Protein AF-A0A2W4MVV4-F1 (afdb_monomer)

Nearest PDB structures (foldseek):
  8fa4-assembly2_A  TM=7.151E-01  e=1.514E-10  Xanthomonas campestris pv. campestris
  5jaw-assembly1_D-2  TM=6.972E-01  e=5.184E-09  Cellvibrio japonicus Ueda107
  6tbf-assembly4_D  TM=7.547E-01  e=1.717E-08  Cellvibrio japonicus Ueda107
  5jaw-assembly1_E  TM=6.554E-01  e=1.523E-08  Cellvibrio japonicus Ueda107
  6tbh-assembly5_E  TM=6.104E-01  e=8.370E-09  Cellvibrio japonicus Ueda107

Structure (mmCIF, N/CA/C/O backbone):
data_AF-A0A2W4MVV4-F1
#
_entry.id   AF-A0A2W4MVV4-F1
#
loop_
_atom_site.group_PDB
_atom_site.id
_atom_site.type_symbol
_atom_site.label_atom_id
_atom_site.label_alt_id
_atom_site.label_comp_id
_atom_site.label_asym_id
_atom_site.label_entity_id
_atom_site.label_seq_id
_atom_site.pdbx_PDB_ins_code
_atom_site.Cartn_x
_atom_site.Cartn_y
_atom_site.Cartn_z
_atom_site.occupancy
_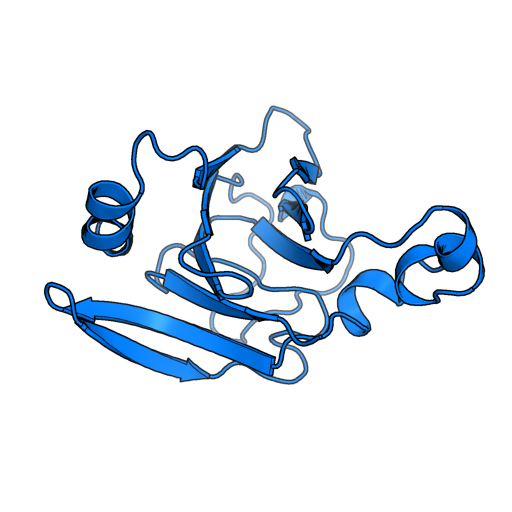atom_site.B_iso_or_equiv
_atom_site.auth_seq_id
_atom_site.auth_comp_id
_atom_site.auth_asym_id
_atom_site.auth_atom_id
_atom_site.pdbx_PDB_model_num
ATOM 1 N N . MET A 1 1 ? -8.381 -9.783 -4.558 1.00 60.78 1 MET A N 1
ATOM 2 C CA . MET A 1 1 ? -9.503 -9.312 -3.708 1.00 60.78 1 MET A CA 1
ATOM 3 C C . MET A 1 1 ? -9.984 -10.359 -2.710 1.00 60.78 1 MET A C 1
ATOM 5 O O . MET A 1 1 ? -10.229 -9.967 -1.583 1.00 60.78 1 MET A O 1
ATOM 9 N N . ALA A 1 2 ? -10.070 -11.656 -3.048 1.00 78.06 2 ALA A N 1
ATOM 10 C CA . ALA A 1 2 ? -10.498 -12.689 -2.088 1.00 78.06 2 ALA A CA 1
ATOM 11 C C . ALA A 1 2 ? -9.694 -12.685 -0.768 1.00 78.06 2 ALA A C 1
ATOM 13 O O . ALA A 1 2 ? -10.282 -12.748 0.303 1.00 78.06 2 ALA A O 1
ATOM 14 N N . ALA A 1 3 ? -8.370 -12.493 -0.839 1.00 87.12 3 ALA A N 1
ATOM 15 C CA . ALA A 1 3 ? -7.499 -12.419 0.339 1.00 87.12 3 ALA A CA 1
ATOM 16 C C . ALA A 1 3 ? -7.838 -11.274 1.317 1.00 87.12 3 ALA A C 1
ATOM 18 O O . ALA A 1 3 ? -7.504 -11.365 2.492 1.00 87.12 3 ALA A O 1
ATOM 19 N N . ALA A 1 4 ? -8.500 -10.209 0.849 1.00 90.94 4 ALA A N 1
ATOM 20 C CA . ALA A 1 4 ? -8.874 -9.052 1.664 1.00 90.94 4 ALA A CA 1
ATOM 21 C C . ALA A 1 4 ? -10.249 -9.196 2.333 1.00 90.94 4 ALA A C 1
ATOM 23 O O . ALA A 1 4 ? -10.647 -8.298 3.070 1.00 90.94 4 ALA A O 1
ATOM 24 N N . LEU A 1 5 ? -10.989 -10.282 2.071 1.00 93.31 5 LEU A N 1
ATOM 25 C CA . LEU A 1 5 ? -12.375 -10.431 2.517 1.00 93.31 5 LEU A CA 1
ATOM 26 C C . LEU A 1 5 ? -12.554 -10.226 4.036 1.00 93.31 5 LEU A C 1
ATOM 28 O O . LEU A 1 5 ? -13.448 -9.459 4.392 1.00 93.31 5 LEU A O 1
ATOM 32 N N . PRO A 1 6 ? -11.713 -10.793 4.927 1.00 94.62 6 PRO A N 1
ATOM 33 C CA . PRO A 1 6 ? -11.860 -10.565 6.369 1.00 94.62 6 PRO A CA 1
ATOM 34 C C . PRO A 1 6 ? -11.737 -9.087 6.756 1.00 94.62 6 PRO A C 1
ATOM 36 O O . PRO A 1 6 ? -12.547 -8.571 7.523 1.00 94.62 6 PRO A O 1
ATOM 39 N N . LEU A 1 7 ? -10.794 -8.364 6.143 1.00 94.62 7 LEU A N 1
ATOM 40 C CA . LEU A 1 7 ? -10.625 -6.927 6.367 1.00 94.62 7 LEU A CA 1
ATOM 41 C C . LEU A 1 7 ? -11.803 -6.116 5.822 1.00 94.62 7 LEU A C 1
ATOM 43 O O . LEU A 1 7 ? -12.252 -5.178 6.472 1.00 94.62 7 LEU A O 1
ATOM 47 N N . VAL A 1 8 ? -12.319 -6.470 4.643 1.00 94.88 8 VAL A N 1
ATOM 48 C CA . VAL A 1 8 ? -13.498 -5.804 4.070 1.00 94.88 8 VAL A CA 1
ATOM 49 C C . VAL A 1 8 ? -14.692 -5.957 5.002 1.00 94.88 8 VAL A C 1
ATOM 51 O O . VAL A 1 8 ? -15.359 -4.974 5.293 1.00 94.88 8 VAL A O 1
ATOM 54 N N . LEU A 1 9 ? -14.948 -7.165 5.506 1.00 94.62 9 LEU A N 1
ATOM 55 C CA . LEU A 1 9 ? -16.071 -7.410 6.409 1.00 94.62 9 LEU A CA 1
ATOM 56 C C . LEU A 1 9 ? -15.935 -6.631 7.722 1.00 94.62 9 LEU A C 1
ATOM 58 O O . LEU A 1 9 ? -16.934 -6.105 8.209 1.00 94.62 9 LEU A O 1
ATOM 62 N N . ALA A 1 10 ? -14.716 -6.520 8.257 1.00 94.06 10 ALA A N 1
ATOM 63 C CA . ALA A 1 10 ? -14.439 -5.799 9.497 1.00 94.06 10 ALA A CA 1
ATOM 64 C C . ALA A 1 10 ? -14.469 -4.264 9.351 1.00 94.06 10 ALA A C 1
ATOM 66 O O . ALA A 1 10 ? -14.812 -3.570 10.307 1.00 94.06 10 ALA A O 1
ATOM 67 N N . HIS A 1 11 ? -14.112 -3.724 8.179 1.00 94.88 11 HIS A N 1
ATOM 68 C CA . HIS A 1 11 ? -13.901 -2.282 7.980 1.00 94.88 11 HIS A CA 1
ATOM 69 C C . HIS A 1 11 ? -14.866 -1.619 6.984 1.00 94.88 11 HIS A C 1
ATOM 71 O O . HIS A 1 11 ? -14.843 -0.398 6.828 1.00 94.88 11 HIS A O 1
ATOM 77 N N . GLN A 1 12 ? -15.742 -2.363 6.308 1.00 93.81 12 GLN A N 1
ATOM 78 C CA . GLN A 1 12 ? -16.735 -1.754 5.422 1.00 93.81 12 GLN A CA 1
ATOM 79 C C . GLN A 1 12 ? -17.633 -0.773 6.190 1.00 93.81 12 GLN A C 1
ATOM 81 O O . GLN A 1 12 ? -18.126 -1.064 7.276 1.00 93.81 12 GLN A O 1
ATOM 86 N N . GLY A 1 13 ? -17.838 0.415 5.620 1.00 92.94 13 GLY A N 1
ATOM 87 C CA . GLY A 1 13 ? -18.652 1.465 6.236 1.00 92.94 13 GLY A CA 1
ATOM 88 C C . GLY A 1 13 ? -17.983 2.236 7.383 1.00 92.94 13 GLY A C 1
ATOM 89 O O . GLY A 1 13 ? -18.593 3.173 7.888 1.00 92.94 13 GLY A O 1
ATOM 90 N N . SER A 1 14 ? -16.741 1.915 7.772 1.00 93.62 14 SER A N 1
ATOM 91 C CA . SER A 1 14 ? -16.010 2.647 8.825 1.00 93.62 14 SER A CA 1
ATOM 92 C C . SER A 1 14 ? -15.338 3.939 8.334 1.00 93.62 14 SER A C 1
ATOM 94 O O . SER A 1 14 ? -14.920 4.764 9.142 1.00 93.62 14 SER A O 1
ATOM 96 N N . GLY A 1 15 ? -15.168 4.090 7.015 1.00 94.00 15 GLY A N 1
ATOM 97 C CA . GLY A 1 15 ? -14.337 5.140 6.417 1.00 94.00 15 GLY A CA 1
ATOM 98 C C . GLY A 1 15 ? -12.830 4.844 6.427 1.00 94.00 15 GLY A C 1
ATOM 99 O O . GLY A 1 15 ? -12.048 5.719 6.073 1.00 94.00 15 GLY A O 1
ATOM 100 N N . SER A 1 16 ? -12.403 3.629 6.796 1.00 96.44 16 SER A N 1
ATOM 101 C CA . SER A 1 16 ? -10.987 3.220 6.828 1.00 96.44 16 SER A CA 1
ATOM 102 C C . SER A 1 16 ? -10.541 2.411 5.601 1.00 96.44 16 SER A C 1
ATOM 104 O O . SER A 1 16 ? -9.581 1.640 5.672 1.00 96.44 16 SER A O 1
ATOM 106 N N . MET A 1 17 ? -11.242 2.567 4.475 1.00 96.81 17 MET A N 1
ATOM 107 C CA . MET A 1 17 ? -10.988 1.855 3.222 1.00 96.81 17 MET A CA 1
ATOM 108 C C . MET A 1 17 ? -10.960 2.826 2.043 1.00 96.81 17 MET A C 1
ATOM 110 O O . MET A 1 17 ? -11.846 3.668 1.906 1.00 96.81 17 MET A O 1
ATOM 114 N N . TRP A 1 18 ? -9.985 2.654 1.154 1.00 97.81 18 TRP A N 1
ATOM 115 C CA . TRP A 1 18 ? -9.797 3.497 -0.022 1.00 97.81 18 TRP A CA 1
ATOM 116 C C . TRP A 1 18 ? -9.589 2.643 -1.265 1.00 97.81 18 TRP A C 1
ATOM 118 O O . TRP A 1 18 ? -8.760 1.731 -1.278 1.00 97.81 18 TRP A O 1
ATOM 128 N N . ALA A 1 19 ? -10.326 2.961 -2.326 1.00 97.06 19 ALA A N 1
ATOM 129 C CA . ALA A 1 19 ? -10.123 2.349 -3.628 1.00 97.06 19 ALA A CA 1
ATOM 130 C C . ALA A 1 19 ? -8.920 2.987 -4.331 1.00 97.06 19 ALA A C 1
ATOM 132 O O . ALA A 1 19 ? -8.779 4.211 -4.368 1.00 97.06 19 ALA A O 1
ATOM 133 N N . VAL A 1 20 ? -8.085 2.142 -4.928 1.00 97.38 20 VAL A N 1
ATOM 134 C CA . VAL A 1 20 ? -7.033 2.558 -5.852 1.00 97.38 20 VAL A CA 1
ATOM 135 C C . VAL A 1 20 ? -7.515 2.224 -7.254 1.00 97.38 20 VAL A C 1
ATOM 137 O O . VAL A 1 20 ? -7.703 1.051 -7.577 1.00 97.38 20 VAL A O 1
ATOM 140 N N . VAL A 1 21 ? -7.741 3.240 -8.079 1.00 96.75 21 VAL A N 1
ATOM 141 C CA . VAL A 1 21 ? -8.221 3.079 -9.452 1.00 96.75 21 VAL A CA 1
ATOM 142 C C . VAL A 1 21 ? -7.430 4.031 -10.326 1.00 96.75 21 VAL A C 1
ATOM 144 O O . VAL A 1 21 ? -7.476 5.242 -10.144 1.00 96.75 21 VAL A O 1
ATOM 147 N N . GLN A 1 22 ? -6.674 3.471 -11.263 1.00 96.62 22 GLN A N 1
ATOM 148 C CA . GLN A 1 22 ? -6.025 4.263 -12.291 1.00 96.62 22 GLN A CA 1
ATOM 149 C C . GLN A 1 22 ? -7.068 4.682 -13.317 1.00 96.62 22 GLN A C 1
ATOM 151 O O . GLN A 1 22 ? -7.680 3.802 -13.902 1.00 96.62 22 GLN A O 1
ATOM 156 N N . GLU A 1 23 ? -7.250 5.970 -13.581 1.00 94.94 23 GLU A N 1
ATOM 157 C CA . GLU A 1 23 ? -8.018 6.468 -14.725 1.00 94.94 23 GLU A CA 1
ATOM 158 C C . GLU A 1 23 ? -7.168 6.556 -16.003 1.00 94.94 23 GLU A C 1
ATOM 160 O O . GLU A 1 23 ? -5.958 6.309 -15.997 1.00 94.94 23 GLU A O 1
ATOM 165 N N . GLU A 1 24 ? -7.798 6.858 -17.140 1.00 92.25 24 GLU A N 1
ATOM 166 C CA . GLU A 1 24 ? -7.078 7.034 -18.405 1.00 92.25 24 GLU A CA 1
ATOM 167 C C . GLU A 1 24 ? -5.976 8.101 -18.268 1.00 92.25 24 GLU A C 1
ATOM 169 O O . GLU A 1 24 ? -6.206 9.203 -17.777 1.00 92.25 24 GLU A O 1
ATOM 174 N N . HIS A 1 25 ? -4.747 7.734 -18.648 1.00 88.50 25 HIS A N 1
ATOM 175 C CA . HIS A 1 25 ? -3.530 8.550 -18.509 1.00 88.50 25 HIS A CA 1
ATOM 176 C C . HIS A 1 25 ? -3.173 9.011 -17.084 1.00 88.50 25 HIS A C 1
ATOM 178 O O . HIS A 1 25 ? -2.223 9.778 -16.907 1.00 88.50 25 HIS A O 1
ATOM 184 N N . GLN A 1 26 ? -3.856 8.518 -16.050 1.00 93.94 26 GLN A N 1
ATOM 185 C CA . GLN A 1 26 ? -3.530 8.864 -14.676 1.00 93.94 26 GLN A CA 1
ATOM 186 C C . GLN A 1 26 ? -2.219 8.191 -14.260 1.00 93.94 26 GLN A C 1
ATOM 188 O O . GLN A 1 26 ? -2.089 6.967 -14.306 1.00 93.94 26 GLN A O 1
ATOM 193 N N . GLY A 1 27 ? -1.238 8.991 -13.842 1.00 92.19 27 GLY A N 1
ATOM 194 C CA . GLY A 1 27 ? 0.046 8.480 -13.353 1.00 92.19 27 GLY A CA 1
ATOM 195 C C . GLY A 1 27 ? 0.094 8.235 -11.846 1.00 92.19 27 GLY A C 1
ATOM 196 O O . GLY A 1 27 ? 0.873 7.408 -11.375 1.00 92.19 27 GLY A O 1
ATOM 197 N N . MET A 1 28 ? -0.756 8.928 -11.088 1.00 94.69 28 MET A N 1
ATOM 198 C CA . MET A 1 28 ? -0.790 8.835 -9.632 1.00 94.69 28 MET A CA 1
ATOM 199 C C . MET A 1 28 ? -2.173 9.152 -9.060 1.00 94.69 28 MET A C 1
ATOM 201 O O . MET A 1 28 ? -2.942 9.906 -9.657 1.00 94.69 28 MET A O 1
ATOM 205 N N . GLN A 1 29 ? -2.465 8.610 -7.882 1.00 96.50 29 GLN A N 1
ATOM 206 C CA . GLN A 1 29 ? -3.661 8.897 -7.094 1.00 96.50 29 GLN A CA 1
ATOM 207 C C . GLN A 1 29 ? -3.249 9.244 -5.661 1.00 96.50 29 GLN A C 1
ATOM 209 O O . GLN A 1 29 ? -2.542 8.479 -5.007 1.00 96.50 29 GLN A O 1
ATOM 214 N N . TYR A 1 30 ? -3.699 10.399 -5.176 1.00 96.25 30 TYR A N 1
ATOM 215 C CA . TYR A 1 30 ? -3.525 10.804 -3.784 1.00 96.25 30 TYR A CA 1
ATOM 216 C C . TYR A 1 30 ? -4.688 10.287 -2.931 1.00 96.25 30 TYR A C 1
ATOM 218 O O . TYR A 1 30 ? -5.844 10.351 -3.353 1.00 96.25 30 TYR A O 1
ATOM 226 N N . LEU A 1 31 ? -4.378 9.792 -1.735 1.00 96.44 31 LEU A N 1
ATOM 227 C CA . LEU A 1 31 ? -5.329 9.272 -0.761 1.00 96.44 31 LEU A CA 1
ATOM 228 C C . LEU A 1 31 ? -5.124 9.976 0.583 1.00 96.44 31 LEU A C 1
ATOM 230 O O . LEU A 1 31 ? -4.047 9.897 1.178 1.00 96.44 31 LEU A O 1
ATOM 234 N N . ASP A 1 32 ? -6.178 10.623 1.076 1.00 95.69 32 ASP A N 1
ATOM 235 C CA . ASP A 1 32 ? -6.221 11.170 2.430 1.00 95.69 32 ASP A CA 1
ATOM 236 C C . ASP A 1 32 ? -6.655 10.077 3.420 1.00 95.69 32 ASP A C 1
ATOM 238 O O . ASP A 1 32 ? -7.775 9.570 3.334 1.00 95.69 32 ASP A O 1
ATOM 242 N N . LEU A 1 33 ? -5.765 9.716 4.351 1.00 95.12 33 LEU A N 1
ATOM 243 C CA . LEU A 1 33 ? -5.966 8.655 5.343 1.00 95.12 33 LEU A CA 1
ATOM 244 C C . LEU A 1 33 ? -6.154 9.211 6.772 1.00 95.12 33 LEU A C 1
ATOM 246 O O . LEU A 1 33 ? -5.913 8.502 7.759 1.00 95.12 33 LEU A O 1
ATOM 250 N N . GLY A 1 34 ? -6.537 10.487 6.896 1.00 93.19 34 GLY A N 1
ATOM 251 C CA . GLY A 1 34 ? -6.596 11.221 8.160 1.00 93.19 34 GLY A CA 1
ATOM 252 C C . GLY A 1 34 ? -5.231 11.809 8.516 1.00 93.19 34 GLY A C 1
ATOM 253 O O . GLY A 1 34 ? -4.742 12.702 7.827 1.00 93.19 34 GLY A O 1
ATOM 254 N N . ASP A 1 35 ? -4.598 11.299 9.575 1.00 93.25 35 ASP A N 1
ATOM 255 C CA . ASP A 1 35 ? -3.251 11.724 10.008 1.00 93.25 35 ASP A CA 1
ATOM 256 C C . ASP A 1 35 ? -2.127 11.219 9.093 1.00 93.25 35 ASP A C 1
ATOM 258 O O . ASP A 1 35 ? -0.969 11.622 9.219 1.00 93.25 35 ASP A O 1
ATOM 262 N N . TYR A 1 36 ? -2.470 10.325 8.171 1.00 94.12 36 TYR A N 1
ATOM 263 C CA . TYR A 1 36 ? -1.582 9.795 7.152 1.00 94.12 36 TYR A CA 1
ATOM 264 C C . TYR A 1 36 ? -2.064 10.227 5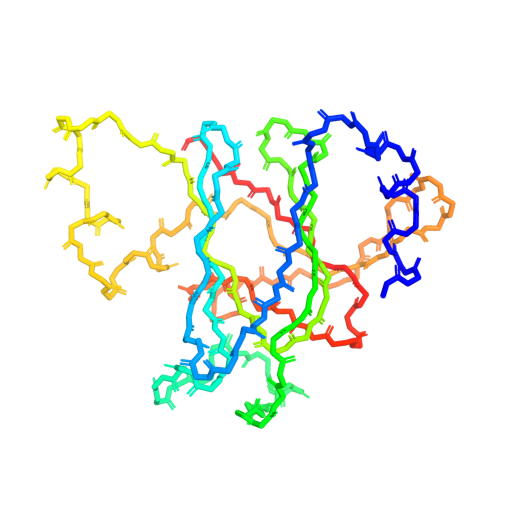.774 1.00 94.12 36 TYR A C 1
ATOM 266 O O . TYR A 1 36 ? -3.231 10.554 5.556 1.00 94.12 36 TYR A O 1
ATOM 274 N N . GLU A 1 37 ? -1.152 10.190 4.823 1.00 93.75 37 GLU A N 1
ATOM 275 C CA . GLU A 1 37 ? -1.457 10.297 3.409 1.00 93.75 37 GLU A CA 1
ATOM 276 C C . GLU A 1 37 ? -0.765 9.171 2.657 1.00 93.75 37 GLU A C 1
ATOM 278 O O . GLU A 1 37 ? 0.308 8.700 3.057 1.00 93.75 37 GLU A O 1
ATOM 283 N N . ALA A 1 38 ? -1.390 8.737 1.567 1.00 94.81 38 ALA A N 1
ATOM 284 C CA . ALA A 1 38 ? -0.775 7.811 0.642 1.00 94.81 38 ALA A CA 1
ATOM 285 C C . ALA A 1 38 ? -0.788 8.347 -0.784 1.00 94.81 38 ALA A C 1
ATOM 287 O O . ALA A 1 38 ? -1.761 8.936 -1.248 1.00 94.81 38 ALA A O 1
ATOM 288 N N . LEU A 1 39 ? 0.305 8.093 -1.492 1.00 94.44 39 LEU A N 1
ATOM 289 C CA . LEU A 1 39 ? 0.416 8.322 -2.921 1.00 94.44 39 LEU A CA 1
ATOM 290 C C . LEU A 1 39 ? 0.534 6.970 -3.617 1.00 94.44 39 LEU A C 1
ATOM 292 O O . LEU A 1 39 ? 1.543 6.278 -3.468 1.00 94.44 39 LEU A O 1
ATOM 296 N N . ALA A 1 40 ? -0.494 6.603 -4.377 1.00 94.81 40 ALA A N 1
ATOM 297 C CA . ALA A 1 40 ? -0.422 5.485 -5.300 1.00 94.81 40 ALA A CA 1
ATOM 298 C C . ALA A 1 40 ? 0.222 5.969 -6.601 1.00 94.81 40 ALA A C 1
ATOM 300 O O . ALA A 1 40 ? -0.314 6.856 -7.261 1.00 94.81 40 ALA A O 1
ATOM 301 N N . VAL A 1 41 ? 1.368 5.403 -6.968 1.00 92.69 41 VAL A N 1
ATOM 302 C CA . VAL A 1 41 ? 2.023 5.654 -8.257 1.00 92.69 41 VAL A CA 1
ATOM 303 C C . VAL A 1 41 ? 1.805 4.437 -9.142 1.00 92.69 41 VAL A C 1
ATOM 305 O O . VAL A 1 41 ? 2.110 3.313 -8.740 1.00 92.69 41 VAL A O 1
ATOM 308 N N . PHE A 1 42 ? 1.245 4.656 -10.328 1.00 92.94 42 PHE A N 1
ATOM 309 C CA . PHE A 1 42 ? 0.893 3.584 -11.252 1.00 92.94 42 PHE A CA 1
ATOM 310 C C . PHE A 1 42 ? 2.091 3.156 -12.097 1.00 92.94 42 PHE A C 1
ATOM 312 O O . PHE A 1 42 ? 2.925 3.983 -12.469 1.00 92.94 42 PHE A O 1
ATOM 319 N N . ALA A 1 43 ? 2.153 1.868 -12.443 1.00 89.25 43 ALA A N 1
ATOM 320 C CA . ALA A 1 43 ? 3.276 1.270 -13.171 1.00 89.25 43 ALA A CA 1
ATOM 321 C C . ALA A 1 43 ? 3.576 1.981 -14.507 1.00 89.25 43 ALA A C 1
ATOM 323 O O . ALA A 1 43 ? 4.733 2.133 -14.903 1.00 89.25 43 ALA A O 1
ATOM 324 N N . SER A 1 44 ? 2.545 2.493 -15.185 1.00 88.12 44 SER A N 1
ATOM 325 C CA . SER A 1 44 ? 2.708 3.264 -16.422 1.00 88.12 44 SER A CA 1
ATOM 326 C C . SER A 1 44 ? 3.520 4.556 -16.225 1.00 88.12 44 SER A C 1
ATOM 328 O O . SER A 1 44 ? 4.244 4.967 -17.133 1.00 88.12 44 SER A O 1
ATOM 330 N N . ALA A 1 45 ? 3.458 5.174 -15.042 1.00 86.38 45 ALA A N 1
ATOM 331 C CA . ALA A 1 45 ? 4.151 6.419 -14.713 1.00 86.38 45 ALA A CA 1
ATOM 332 C C . ALA A 1 45 ? 5.540 6.223 -14.088 1.00 86.38 45 ALA A C 1
ATOM 334 O O . ALA A 1 45 ? 6.272 7.199 -13.915 1.00 86.38 45 ALA A O 1
ATOM 335 N N . GLU A 1 46 ? 5.932 4.990 -13.765 1.00 77.75 46 GLU A N 1
ATOM 336 C CA . GLU A 1 46 ? 7.264 4.714 -13.227 1.00 77.75 46 GLU A CA 1
ATOM 337 C C . GLU A 1 46 ? 8.345 4.941 -14.290 1.00 77.75 46 GLU A C 1
ATOM 339 O O . GLU A 1 46 ? 8.267 4.421 -15.402 1.00 77.75 46 GLU A O 1
ATOM 344 N N . GLN A 1 47 ? 9.368 5.734 -13.961 1.00 66.50 47 GLN A N 1
ATOM 345 C CA . GLN A 1 47 ? 10.491 6.019 -14.854 1.00 66.50 47 GLN A CA 1
ATOM 346 C C . GLN A 1 47 ? 11.736 5.240 -14.408 1.00 66.50 47 GLN A C 1
ATOM 348 O O . GLN A 1 47 ? 12.181 5.361 -13.269 1.00 66.50 47 GLN A O 1
ATOM 353 N N . GLY A 1 48 ? 12.329 4.474 -15.327 1.00 61.34 48 GLY A N 1
ATOM 354 C CA . GLY A 1 48 ? 13.666 3.892 -15.172 1.00 61.34 48 GLY A CA 1
ATOM 355 C C . GLY A 1 48 ? 13.720 2.567 -14.411 1.00 61.34 48 GLY A C 1
ATOM 356 O O . GLY A 1 48 ? 13.954 1.532 -15.029 1.00 61.34 48 GLY A O 1
ATOM 357 N N . PHE A 1 49 ? 13.547 2.595 -13.089 1.00 57.53 49 PHE A N 1
ATOM 358 C CA . PHE A 1 49 ? 13.852 1.456 -12.216 1.00 57.53 49 PHE A CA 1
ATOM 359 C C . PHE A 1 49 ? 12.595 0.791 -11.658 1.00 57.53 49 PHE A C 1
ATOM 361 O O . PHE A 1 49 ? 11.739 1.445 -11.066 1.00 57.53 49 PHE A O 1
ATOM 368 N N . ALA A 1 50 ? 12.516 -0.530 -11.812 1.00 60.97 50 ALA A N 1
ATOM 369 C CA . ALA A 1 50 ? 11.538 -1.347 -11.115 1.00 60.97 50 ALA A CA 1
ATOM 370 C C . ALA A 1 50 ? 12.074 -1.662 -9.720 1.00 60.97 50 ALA A C 1
ATOM 372 O O . ALA A 1 50 ? 12.961 -2.497 -9.569 1.00 60.97 50 ALA A O 1
ATOM 373 N N . PHE A 1 51 ? 11.543 -0.999 -8.698 1.00 68.38 51 PHE A N 1
ATOM 374 C CA . PHE A 1 51 ? 11.880 -1.283 -7.300 1.00 68.38 51 PHE A CA 1
ATOM 375 C C . PHE A 1 51 ? 11.059 -2.464 -6.780 1.00 68.38 51 PHE A C 1
ATOM 377 O O . PHE A 1 51 ? 10.297 -2.372 -5.818 1.00 68.38 51 PHE A O 1
ATOM 384 N N . ARG A 1 52 ? 11.157 -3.568 -7.521 1.00 79.25 52 ARG A N 1
ATOM 385 C CA . ARG A 1 52 ? 10.511 -4.843 -7.246 1.00 79.25 52 ARG A CA 1
ATOM 386 C C . ARG A 1 52 ? 11.586 -5.924 -7.223 1.00 79.25 52 ARG A C 1
ATOM 388 O O . ARG A 1 52 ? 12.546 -5.892 -7.981 1.00 79.25 52 ARG A O 1
ATOM 395 N N . ASP A 1 53 ? 11.374 -6.908 -6.371 1.00 82.38 53 ASP A N 1
ATOM 396 C CA . ASP A 1 53 ? 11.156 -8.271 -6.819 1.00 82.38 53 ASP A CA 1
ATOM 397 C C . ASP A 1 53 ? 11.753 -8.787 -8.154 1.00 82.38 53 ASP A C 1
ATOM 399 O O . ASP A 1 53 ? 11.175 -8.496 -9.199 1.00 82.38 53 ASP A O 1
ATOM 403 N N . PHE A 1 54 ? 12.759 -9.677 -8.161 1.00 80.50 54 PHE A N 1
ATOM 404 C CA . PHE A 1 54 ? 13.173 -10.377 -9.397 1.00 80.50 54 PHE A CA 1
ATOM 405 C C . PHE A 1 54 ? 12.078 -11.275 -10.019 1.00 80.50 54 PHE A C 1
ATOM 407 O O . PHE A 1 54 ? 12.150 -11.593 -11.205 1.00 80.50 54 PHE A O 1
ATOM 414 N N . ARG A 1 55 ? 11.083 -11.716 -9.237 1.00 83.25 55 ARG A N 1
ATOM 415 C CA . ARG A 1 55 ? 9.935 -12.522 -9.696 1.00 83.25 55 ARG A CA 1
ATOM 416 C C . ARG A 1 55 ? 8.826 -11.664 -10.293 1.00 83.25 55 ARG A C 1
ATOM 418 O O . ARG A 1 55 ? 7.974 -12.200 -10.993 1.00 83.25 55 ARG A O 1
ATOM 425 N N . HIS A 1 56 ? 8.843 -10.359 -10.034 1.00 83.62 56 HIS A N 1
ATOM 426 C CA . HIS A 1 56 ? 7.812 -9.420 -10.464 1.00 83.62 56 HIS A CA 1
ATOM 427 C C . HIS A 1 56 ? 8.422 -8.364 -11.389 1.00 83.62 56 HIS A C 1
ATOM 429 O O . HIS A 1 56 ? 8.544 -7.197 -10.996 1.00 83.62 56 HIS A O 1
ATOM 435 N N . PRO A 1 57 ? 8.816 -8.748 -12.619 1.00 77.81 57 PRO A N 1
ATOM 436 C CA . PRO A 1 57 ? 9.343 -7.794 -13.579 1.00 77.81 57 PRO A CA 1
ATOM 437 C C . PRO A 1 57 ? 8.329 -6.663 -13.822 1.00 77.81 57 PRO A C 1
ATOM 439 O O . PRO A 1 57 ? 7.116 -6.875 -13.722 1.00 77.81 57 PRO A O 1
ATOM 442 N N . PRO A 1 58 ? 8.801 -5.444 -14.126 1.00 71.75 58 PRO A N 1
ATOM 443 C CA . PRO A 1 58 ? 7.917 -4.312 -14.353 1.00 71.75 58 PRO A CA 1
ATOM 444 C C . PRO A 1 58 ? 7.031 -4.550 -15.576 1.00 71.75 58 PRO A C 1
ATOM 446 O O . PRO A 1 58 ? 7.516 -4.586 -16.706 1.00 71.75 58 PRO A O 1
ATOM 449 N N . ASP A 1 59 ? 5.723 -4.632 -15.355 1.00 81.25 59 ASP A N 1
ATOM 450 C CA . ASP A 1 59 ? 4.728 -4.541 -16.417 1.00 81.25 59 ASP A CA 1
ATOM 451 C C . ASP A 1 59 ? 4.060 -3.164 -16.373 1.00 81.25 59 ASP A C 1
ATOM 453 O O . ASP A 1 59 ? 3.249 -2.864 -15.497 1.00 81.25 59 ASP A O 1
ATOM 457 N N . ARG A 1 60 ? 4.427 -2.303 -17.327 1.00 76.69 60 ARG A N 1
ATOM 458 C CA . ARG A 1 60 ? 3.884 -0.939 -17.448 1.00 76.69 60 ARG A CA 1
ATOM 459 C C . ARG A 1 60 ? 2.529 -0.900 -18.156 1.00 76.69 60 ARG A C 1
ATOM 461 O O . ARG A 1 60 ? 1.904 0.158 -18.182 1.00 76.69 60 ARG A O 1
ATOM 468 N N . SER A 1 61 ? 2.098 -2.021 -18.739 1.00 81.69 61 SER A N 1
ATOM 469 C CA . SER A 1 61 ? 0.771 -2.174 -19.339 1.00 81.69 61 SER A CA 1
ATOM 470 C C . SER A 1 61 ? -0.290 -2.570 -18.310 1.00 81.69 61 SER A C 1
ATOM 472 O O . SER A 1 61 ? -1.483 -2.368 -18.546 1.00 81.69 61 SER A O 1
ATOM 474 N N . GLU A 1 62 ? 0.129 -3.080 -17.145 1.00 87.94 62 GLU A N 1
ATOM 475 C CA . GLU A 1 62 ? -0.790 -3.452 -16.079 1.00 87.94 62 GLU A CA 1
ATOM 476 C C . GLU A 1 62 ? -1.472 -2.214 -15.484 1.00 87.94 62 GLU A C 1
ATOM 478 O O . GLU A 1 62 ? -0.855 -1.385 -14.811 1.00 87.94 62 GLU A O 1
ATOM 483 N N . ARG A 1 63 ? -2.787 -2.117 -15.703 1.00 91.94 63 ARG A N 1
ATOM 484 C CA . ARG A 1 63 ? -3.598 -1.024 -15.168 1.00 91.94 63 ARG A CA 1
ATOM 485 C C . ARG A 1 63 ? -3.739 -1.137 -13.653 1.00 91.94 63 ARG A C 1
ATOM 487 O O . ARG A 1 63 ? -4.206 -2.158 -13.126 1.00 91.94 63 ARG A O 1
ATOM 494 N N . GLY A 1 64 ? -3.405 -0.037 -12.989 1.00 94.69 64 GLY A N 1
ATOM 495 C CA . GLY A 1 64 ? -3.505 0.164 -11.557 1.00 94.69 64 GLY A CA 1
ATOM 496 C C . GLY A 1 64 ? -4.919 -0.036 -11.034 1.00 94.69 64 GLY A C 1
ATOM 497 O O . GLY A 1 64 ? -5.846 0.679 -11.419 1.00 94.69 64 GLY A O 1
ATOM 498 N N . ARG A 1 65 ? -5.092 -1.009 -10.143 1.00 95.81 65 ARG A N 1
ATOM 499 C CA . ARG A 1 65 ? -6.367 -1.272 -9.467 1.00 95.81 65 ARG A CA 1
ATOM 500 C C . ARG A 1 65 ? -6.133 -1.973 -8.145 1.00 95.81 65 ARG A C 1
ATOM 502 O O . ARG A 1 65 ? -5.331 -2.903 -8.076 1.00 95.81 65 ARG A O 1
ATOM 509 N N . GLY A 1 66 ? -6.861 -1.594 -7.111 1.00 96.19 66 GLY A N 1
ATOM 510 C CA . GLY A 1 66 ? -6.725 -2.224 -5.812 1.00 96.19 66 GLY A CA 1
ATOM 511 C C . GLY A 1 66 ? -7.438 -1.482 -4.708 1.00 96.19 66 GLY A C 1
ATOM 512 O O . GLY A 1 66 ? -8.377 -0.721 -4.935 1.00 96.19 66 GLY A O 1
ATOM 513 N N . MET A 1 67 ? -6.983 -1.741 -3.494 1.00 96.69 67 MET A N 1
ATOM 514 C CA . MET A 1 67 ? -7.572 -1.192 -2.291 1.00 96.69 67 MET A CA 1
ATOM 515 C C . MET A 1 67 ? -6.521 -1.083 -1.196 1.00 96.69 67 MET A C 1
ATOM 517 O O . MET A 1 67 ? -5.650 -1.947 -1.075 1.00 96.69 67 MET A O 1
ATOM 521 N N . LEU A 1 68 ? -6.651 -0.031 -0.398 1.00 97.75 68 LEU A N 1
ATOM 522 C CA . LEU A 1 68 ? -5.908 0.216 0.826 1.00 97.75 68 LEU A CA 1
ATOM 523 C C . LEU A 1 68 ? -6.893 0.212 1.999 1.00 97.75 68 LEU A C 1
ATOM 525 O O . LEU A 1 68 ? -7.967 0.802 1.905 1.00 97.75 68 LEU A O 1
ATOM 529 N N . ILE A 1 69 ? -6.537 -0.446 3.096 1.00 97.75 69 ILE A N 1
ATOM 530 C CA . ILE A 1 69 ? -7.350 -0.540 4.311 1.00 97.75 69 ILE A CA 1
ATOM 531 C C . ILE A 1 69 ? -6.474 -0.170 5.502 1.00 97.75 69 ILE A C 1
ATOM 533 O O . ILE A 1 69 ? -5.375 -0.702 5.644 1.00 97.75 69 ILE A O 1
ATOM 537 N N . ARG A 1 70 ? -6.960 0.715 6.371 1.00 97.38 70 ARG A N 1
ATOM 538 C CA . ARG A 1 70 ? -6.338 1.021 7.663 1.00 97.38 70 ARG A CA 1
ATOM 539 C C . ARG A 1 70 ? -7.043 0.195 8.735 1.00 97.38 70 ARG A C 1
ATOM 541 O O . ARG A 1 70 ? -8.238 0.380 8.963 1.00 97.38 70 ARG A O 1
ATOM 548 N N . ALA A 1 71 ? -6.301 -0.721 9.351 1.00 95.94 71 ALA A N 1
ATOM 549 C CA . ALA A 1 71 ? -6.818 -1.652 10.358 1.00 95.94 71 ALA A CA 1
ATOM 550 C C . ALA A 1 71 ? -6.450 -1.253 11.796 1.00 95.94 71 ALA A C 1
ATOM 552 O O . ALA A 1 71 ? -7.080 -1.699 12.750 1.00 95.94 71 ALA A O 1
ATOM 553 N N . GLY A 1 72 ? -5.462 -0.372 11.949 1.00 94.69 72 GLY A N 1
ATOM 554 C CA . GLY A 1 72 ? -5.040 0.184 13.228 1.00 94.69 72 GLY A CA 1
ATOM 555 C C . GLY A 1 72 ? -4.462 1.583 13.051 1.00 94.69 72 GLY A C 1
ATOM 556 O O . GLY A 1 72 ? -4.452 2.141 11.953 1.00 94.69 72 GLY A O 1
ATOM 557 N N . GLU A 1 73 ? -3.942 2.167 14.128 1.00 94.56 73 GLU A N 1
ATOM 558 C CA . GLU A 1 73 ? -3.411 3.534 14.084 1.00 94.56 73 GLU A CA 1
ATOM 559 C C . GLU A 1 73 ? -2.291 3.688 13.045 1.00 94.56 73 GLU A C 1
ATOM 561 O O . GLU A 1 73 ? -2.285 4.656 12.290 1.00 94.56 73 GLU A O 1
ATOM 566 N N . ARG A 1 74 ? -1.396 2.703 12.956 1.00 96.56 74 ARG A N 1
ATOM 567 C CA . ARG A 1 74 ? -0.215 2.721 12.077 1.00 96.56 74 ARG A CA 1
ATOM 568 C C . ARG A 1 74 ? -0.156 1.526 11.129 1.00 96.56 74 ARG A C 1
ATOM 570 O O . ARG A 1 74 ? 0.883 1.263 10.530 1.00 96.56 74 ARG A O 1
ATOM 577 N N . GLU A 1 75 ? -1.249 0.774 11.052 1.00 97.62 75 GLU A N 1
ATOM 578 C CA . GLU A 1 75 ? -1.319 -0.517 10.379 1.00 97.62 75 GLU A CA 1
ATOM 579 C C . GLU A 1 75 ? -2.215 -0.437 9.145 1.00 97.62 75 GLU A C 1
ATOM 581 O O . GLU A 1 75 ? -3.406 -0.115 9.232 1.00 97.62 75 GLU A O 1
ATOM 586 N N . PHE A 1 76 ? -1.624 -0.776 8.004 1.00 97.88 76 PHE A N 1
ATOM 587 C CA . PHE A 1 76 ? -2.242 -0.683 6.694 1.00 97.88 76 PHE A CA 1
ATOM 588 C C . PHE A 1 76 ? -2.125 -2.004 5.942 1.00 97.88 76 PHE A C 1
ATOM 590 O O . PHE A 1 76 ? -1.129 -2.714 6.054 1.00 97.88 76 PHE A O 1
ATOM 597 N N . TYR A 1 77 ? -3.129 -2.301 5.129 1.00 97.88 77 TYR A N 1
ATOM 598 C CA . TYR A 1 77 ? -3.174 -3.462 4.255 1.00 97.88 77 TYR A CA 1
ATOM 599 C C . TYR A 1 77 ? -3.503 -3.017 2.839 1.00 97.88 77 TYR A C 1
ATOM 601 O O . TYR A 1 77 ? -4.457 -2.271 2.629 1.00 97.88 77 TYR A O 1
ATOM 609 N N . ALA A 1 78 ? -2.745 -3.499 1.863 1.00 97.62 78 ALA A N 1
ATOM 610 C CA . ALA A 1 78 ? -2.968 -3.204 0.458 1.00 97.62 78 ALA A CA 1
ATOM 611 C C . ALA A 1 78 ? -3.073 -4.487 -0.366 1.00 97.62 78 ALA A C 1
ATOM 613 O O . ALA A 1 78 ? -2.326 -5.442 -0.159 1.00 97.62 78 ALA A O 1
ATOM 614 N N . CYS A 1 79 ? -3.984 -4.501 -1.333 1.00 96.62 79 CYS A N 1
ATOM 615 C CA . CYS A 1 79 ? -4.032 -5.527 -2.372 1.00 96.62 79 CYS A CA 1
ATOM 616 C C . CYS A 1 79 ? -4.378 -4.896 -3.714 1.00 96.62 79 CYS A C 1
ATOM 618 O O . CYS A 1 79 ? -4.998 -3.833 -3.770 1.00 96.62 79 CYS A O 1
ATOM 620 N N . GLY A 1 80 ? -4.004 -5.562 -4.802 1.00 95.06 80 GLY A N 1
ATOM 621 C CA . GLY A 1 80 ? -4.249 -5.044 -6.137 1.00 95.06 80 GLY A CA 1
ATOM 622 C C . GLY A 1 80 ? -3.128 -5.375 -7.100 1.00 95.06 80 GLY A C 1
ATOM 623 O O . GLY A 1 80 ? -2.466 -6.398 -6.965 1.00 95.06 80 GLY A O 1
ATOM 624 N N . ALA A 1 81 ? -2.971 -4.513 -8.090 1.00 93.56 81 ALA A N 1
ATOM 625 C CA . ALA A 1 81 ? -2.147 -4.743 -9.259 1.00 93.56 81 ALA A CA 1
ATOM 626 C C . ALA A 1 81 ? -1.738 -3.406 -9.884 1.00 93.56 81 ALA A C 1
ATOM 628 O O . ALA A 1 81 ? -2.537 -2.468 -9.858 1.00 93.56 81 ALA A O 1
ATOM 629 N N . GLY A 1 82 ? -0.545 -3.323 -10.473 1.00 91.38 82 GLY A N 1
ATOM 630 C CA . GLY A 1 82 ? -0.126 -2.171 -11.278 1.00 91.38 82 GLY A CA 1
ATOM 631 C C . GLY A 1 82 ? 0.152 -0.865 -10.520 1.00 91.38 82 GLY A C 1
ATOM 632 O O . GLY A 1 82 ? 0.118 0.201 -11.135 1.00 91.38 82 GLY A O 1
ATOM 633 N N . PHE A 1 83 ? 0.416 -0.896 -9.208 1.00 92.88 83 PHE A N 1
ATOM 634 C CA . PHE A 1 83 ? 0.787 0.313 -8.457 1.00 92.88 83 PHE A CA 1
ATOM 635 C C . PHE A 1 83 ? 1.744 0.052 -7.294 1.00 92.88 83 PHE A C 1
ATOM 637 O O . PHE A 1 83 ? 1.894 -1.073 -6.811 1.00 92.88 83 PHE A O 1
ATOM 644 N N . ARG A 1 84 ? 2.350 1.137 -6.813 1.00 92.50 84 ARG A N 1
ATOM 645 C CA . ARG A 1 84 ? 3.073 1.206 -5.541 1.00 92.50 84 ARG A CA 1
ATOM 646 C C . ARG A 1 84 ? 2.517 2.300 -4.647 1.00 92.50 84 ARG A C 1
ATOM 648 O O . ARG A 1 84 ? 2.013 3.302 -5.143 1.00 92.50 84 ARG A O 1
ATOM 655 N N . LEU A 1 85 ? 2.636 2.114 -3.339 1.00 93.31 85 LEU A N 1
ATOM 656 C CA . LEU A 1 85 ? 2.173 3.046 -2.319 1.00 93.31 85 LEU A CA 1
ATOM 657 C C . LEU A 1 85 ? 3.352 3.685 -1.591 1.00 93.31 85 LEU A C 1
ATOM 659 O O . LEU A 1 85 ? 4.173 2.993 -0.993 1.00 93.31 85 LEU A O 1
ATOM 663 N N . GLY A 1 86 ? 3.402 5.011 -1.584 1.00 92.94 86 GLY A N 1
ATOM 664 C CA . GLY A 1 86 ? 4.129 5.758 -0.562 1.00 92.94 86 GLY A CA 1
ATOM 665 C C . GLY A 1 86 ? 3.159 6.140 0.547 1.00 92.94 86 GLY A C 1
ATOM 666 O O . GLY A 1 86 ? 2.268 6.933 0.272 1.00 92.94 86 GLY A O 1
ATOM 667 N N . ILE A 1 87 ? 3.305 5.592 1.754 1.00 93.88 87 ILE A N 1
ATOM 668 C CA . ILE A 1 87 ? 2.493 5.950 2.927 1.00 93.88 87 ILE A CA 1
ATOM 669 C C . ILE A 1 87 ? 3.371 6.745 3.885 1.00 93.88 87 ILE A C 1
ATOM 671 O O . ILE A 1 87 ? 4.475 6.317 4.222 1.00 93.88 87 ILE A O 1
ATOM 675 N N . ARG A 1 88 ? 2.877 7.891 4.347 1.00 90.31 88 ARG A N 1
ATOM 676 C CA . ARG A 1 88 ? 3.591 8.722 5.319 1.00 90.31 88 ARG A CA 1
ATOM 677 C C . ARG A 1 88 ? 2.643 9.462 6.243 1.00 90.31 88 ARG A C 1
ATOM 679 O O . ARG A 1 88 ? 1.480 9.690 5.913 1.00 90.31 88 ARG A O 1
ATOM 686 N N . ARG A 1 89 ? 3.157 9.839 7.410 1.00 90.25 89 ARG A N 1
ATOM 687 C CA . ARG A 1 89 ? 2.444 10.694 8.358 1.00 90.25 89 ARG A CA 1
ATOM 688 C C . ARG A 1 89 ? 2.414 12.123 7.822 1.00 90.25 89 ARG A C 1
ATOM 690 O O . ARG A 1 89 ? 3.430 12.621 7.337 1.00 90.25 89 ARG A O 1
ATOM 697 N N . LYS A 1 90 ? 1.266 12.790 7.917 1.00 89.31 90 LYS A N 1
ATOM 698 C CA . LYS A 1 90 ? 1.165 14.211 7.583 1.00 89.31 90 LYS A CA 1
ATOM 699 C C . LYS A 1 90 ? 1.965 15.026 8.596 1.00 89.31 90 LYS A C 1
ATOM 701 O O . LYS A 1 90 ? 1.937 14.756 9.798 1.00 89.31 90 LYS A O 1
ATOM 706 N N . GLN A 1 91 ? 2.674 16.034 8.104 1.00 84.44 91 GLN A N 1
ATOM 707 C CA . GLN A 1 91 ? 3.420 16.973 8.939 1.00 84.44 91 GLN A CA 1
ATOM 708 C C . GLN A 1 91 ? 2.722 18.330 8.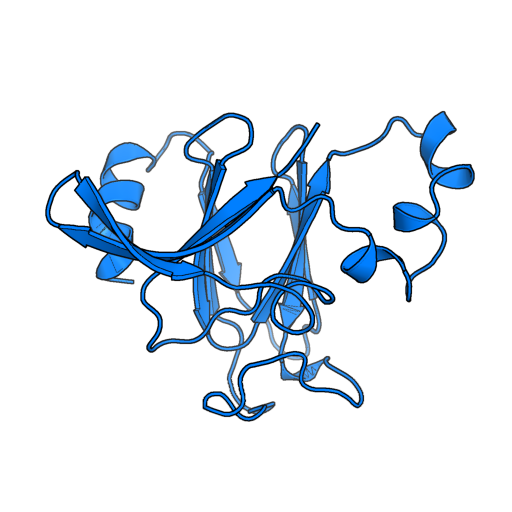959 1.00 84.44 91 GLN A C 1
ATOM 710 O O . GLN A 1 91 ? 2.017 18.696 8.015 1.00 84.44 91 GLN A O 1
ATOM 715 N N . ALA A 1 92 ? 2.906 19.085 10.044 1.00 83.12 92 ALA A N 1
ATOM 716 C CA . ALA A 1 92 ? 2.393 20.445 10.104 1.00 83.12 92 ALA A CA 1
ATOM 717 C C . ALA A 1 92 ? 3.102 21.305 9.041 1.00 83.12 92 ALA A C 1
ATOM 719 O O . ALA A 1 92 ? 4.295 21.105 8.809 1.00 83.12 92 ALA A O 1
ATOM 720 N N . PRO A 1 93 ? 2.431 22.303 8.432 1.00 79.25 93 PRO A N 1
ATOM 721 C CA . PRO A 1 93 ? 2.999 23.088 7.331 1.00 79.25 93 PRO A CA 1
ATOM 722 C C . PRO A 1 93 ? 4.393 23.672 7.601 1.00 79.25 93 PRO A C 1
ATOM 724 O O . PRO A 1 93 ? 5.232 23.719 6.707 1.00 79.25 93 PRO A O 1
ATOM 727 N N . ARG A 1 94 ? 4.661 24.074 8.849 1.00 77.62 94 ARG A N 1
ATOM 728 C CA . ARG A 1 94 ? 5.959 24.616 9.283 1.00 77.62 94 ARG A CA 1
ATOM 729 C C . ARG A 1 94 ? 7.111 23.605 9.209 1.00 77.62 94 ARG A C 1
ATOM 731 O O . ARG A 1 94 ? 8.250 24.008 9.009 1.00 77.62 94 ARG A O 1
ATOM 738 N N . ASP A 1 95 ? 6.810 22.318 9.356 1.00 79.00 95 ASP A N 1
ATOM 739 C CA . ASP A 1 95 ? 7.802 21.243 9.411 1.00 79.00 95 ASP A CA 1
ATOM 740 C C . ASP A 1 95 ? 8.102 20.689 8.004 1.00 79.00 95 ASP A C 1
ATOM 742 O O . ASP A 1 95 ? 9.118 20.031 7.799 1.00 79.00 95 ASP A O 1
ATOM 746 N N . ILE A 1 96 ? 7.266 21.021 7.006 1.00 76.06 96 ILE A N 1
ATOM 747 C CA . ILE A 1 96 ? 7.400 20.554 5.617 1.00 76.06 96 ILE A CA 1
ATOM 748 C C . ILE A 1 96 ? 8.721 20.998 4.992 1.00 76.06 96 ILE A C 1
ATOM 750 O O . ILE A 1 96 ? 9.416 20.195 4.378 1.00 76.06 96 ILE A O 1
ATOM 754 N N . ILE A 1 97 ? 9.090 22.268 5.171 1.00 72.00 97 ILE A N 1
ATOM 755 C CA . ILE A 1 97 ? 10.297 22.848 4.560 1.00 72.00 97 ILE A CA 1
ATOM 756 C C . ILE A 1 97 ? 11.569 22.211 5.142 1.00 72.00 97 ILE A C 1
ATOM 758 O O . ILE A 1 97 ? 12.570 22.073 4.443 1.00 72.00 97 ILE A O 1
ATOM 762 N N . ALA A 1 98 ? 11.523 21.797 6.409 1.00 72.88 98 ALA A N 1
ATOM 763 C CA . ALA A 1 98 ? 12.648 21.182 7.107 1.00 72.88 98 ALA A CA 1
ATOM 764 C C . ALA A 1 98 ? 12.750 19.663 6.883 1.00 72.88 98 ALA A C 1
ATOM 766 O O . ALA A 1 98 ? 13.717 19.053 7.333 1.00 72.88 98 ALA A O 1
ATOM 767 N N . SER A 1 99 ? 11.768 19.049 6.218 1.00 75.75 99 SER A N 1
ATOM 768 C CA . SER A 1 99 ? 11.666 17.602 6.056 1.00 75.75 99 SER A CA 1
ATOM 769 C C . SER A 1 99 ? 12.153 17.160 4.675 1.00 75.75 99 SER A C 1
ATOM 771 O O . SER A 1 99 ? 11.443 17.377 3.690 1.00 75.75 99 SER A O 1
ATOM 773 N N . PRO A 1 100 ? 13.305 16.467 4.566 1.00 72.56 100 PRO A N 1
ATOM 774 C CA . PRO A 1 100 ? 13.789 15.945 3.285 1.00 72.56 100 PRO A CA 1
ATOM 775 C C . PRO A 1 100 ? 12.807 14.967 2.622 1.00 72.56 100 PRO A C 1
ATOM 777 O O . PRO A 1 100 ? 12.782 14.839 1.404 1.00 72.56 100 PRO A O 1
ATOM 780 N N . GLN A 1 101 ? 11.956 14.301 3.414 1.00 74.81 101 GLN A N 1
ATOM 781 C CA . GLN A 1 101 ? 10.872 13.439 2.924 1.00 74.81 101 GLN A CA 1
ATOM 782 C C . GLN A 1 101 ? 9.795 14.210 2.147 1.00 74.81 101 GLN A C 1
ATOM 784 O O . GLN A 1 101 ? 9.066 13.613 1.351 1.00 74.81 101 GLN A O 1
ATOM 789 N N . LEU A 1 102 ? 9.630 15.506 2.423 1.00 70.38 102 LEU A N 1
ATOM 790 C CA . LEU A 1 102 ? 8.584 16.339 1.834 1.00 70.38 102 LEU A CA 1
ATOM 791 C C . LEU A 1 102 ? 9.134 17.354 0.830 1.00 70.38 102 LEU A C 1
ATOM 793 O O . LEU A 1 102 ? 8.421 17.699 -0.110 1.00 70.38 102 LEU A O 1
ATOM 797 N N . SER A 1 103 ? 10.376 17.808 1.003 1.00 69.88 103 SER A N 1
ATOM 798 C CA . SER A 1 103 ? 11.008 18.794 0.123 1.00 69.88 103 SER A CA 1
ATOM 799 C C . SER A 1 103 ? 11.720 18.183 -1.088 1.00 69.88 103 SER A C 1
ATOM 801 O O . SER A 1 103 ? 11.824 18.858 -2.108 1.00 69.88 103 SER A O 1
ATOM 803 N N . GLU A 1 104 ? 12.148 16.914 -1.023 1.00 74.81 104 GLU A N 1
ATOM 804 C CA . GLU A 1 104 ? 12.927 16.266 -2.087 1.00 74.81 104 GLU A CA 1
ATOM 805 C C . GLU A 1 104 ? 12.213 15.048 -2.682 1.00 74.81 104 GLU A C 1
ATOM 807 O O . GLU A 1 104 ? 12.110 13.984 -2.067 1.00 74.81 104 GLU A O 1
ATOM 812 N N . GLN A 1 105 ? 11.770 15.168 -3.936 1.00 70.94 105 GLN A N 1
ATOM 813 C CA . GLN A 1 105 ? 10.986 14.135 -4.626 1.00 70.94 105 GLN A CA 1
ATOM 814 C C . GLN A 1 105 ? 11.715 12.783 -4.725 1.00 70.94 105 GLN A C 1
ATOM 816 O O . GLN A 1 105 ? 11.078 11.731 -4.667 1.00 70.94 105 GLN A O 1
ATOM 821 N N . PHE A 1 106 ? 13.044 12.801 -4.860 1.00 69.06 106 PHE A N 1
ATOM 822 C CA . PHE A 1 106 ? 13.860 11.586 -4.932 1.00 69.06 106 PHE A CA 1
ATOM 823 C C . PHE A 1 106 ? 14.002 10.880 -3.577 1.00 69.06 106 PHE A C 1
ATOM 825 O O . PHE A 1 106 ? 14.077 9.653 -3.530 1.00 69.06 106 PHE A O 1
ATOM 832 N N . LEU A 1 107 ? 14.040 11.642 -2.480 1.00 75.25 107 LEU A N 1
ATOM 833 C CA . LEU A 1 107 ? 14.209 11.108 -1.128 1.00 75.25 107 LEU A CA 1
ATOM 834 C C . LEU A 1 107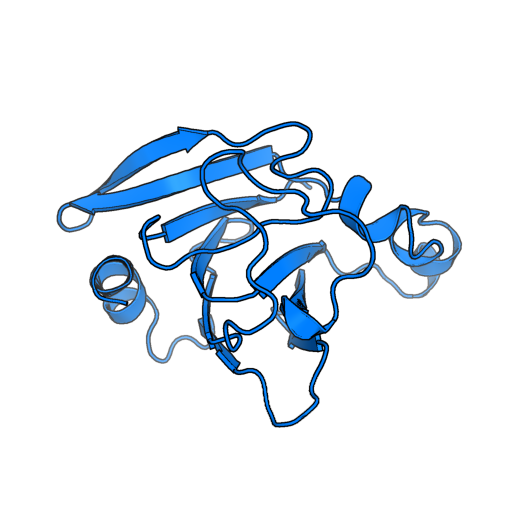 ? 12.877 10.722 -0.486 1.00 75.25 107 LEU A C 1
ATOM 836 O O . LEU A 1 107 ? 12.845 9.817 0.342 1.00 75.25 107 LEU A O 1
ATOM 840 N N . ALA A 1 108 ? 11.782 11.363 -0.896 1.00 76.56 108 ALA A N 1
ATOM 841 C CA . ALA A 1 108 ? 10.444 11.137 -0.366 1.00 76.56 108 ALA A CA 1
ATOM 842 C C . ALA A 1 108 ? 10.053 9.652 -0.215 1.00 76.56 108 ALA A C 1
ATOM 844 O O . ALA A 1 108 ? 9.630 9.275 0.878 1.00 76.56 108 ALA A O 1
ATOM 845 N N . PRO A 1 109 ? 10.203 8.781 -1.235 1.00 77.44 109 PRO A N 1
ATOM 846 C CA . PRO A 1 109 ? 9.852 7.372 -1.076 1.00 77.44 109 PRO A CA 1
ATOM 847 C C . PRO A 1 109 ? 10.896 6.561 -0.279 1.00 77.44 109 PRO A C 1
ATOM 849 O O . PRO A 1 109 ? 10.512 5.585 0.359 1.00 77.44 109 PRO A O 1
ATOM 852 N N . ARG A 1 110 ? 12.167 6.998 -0.261 1.00 81.12 110 ARG A N 1
ATOM 853 C CA . ARG A 1 110 ? 13.330 6.331 0.378 1.00 81.12 110 ARG A CA 1
ATOM 854 C C . ARG A 1 110 ? 13.422 6.543 1.871 1.00 81.12 110 ARG A C 1
ATOM 856 O O . ARG A 1 110 ? 13.984 5.747 2.609 1.00 81.12 110 ARG A O 1
ATOM 863 N N . LEU A 1 111 ? 12.859 7.650 2.320 1.00 82.25 111 LEU A N 1
ATOM 864 C CA . LEU A 1 111 ? 12.848 8.028 3.718 1.00 82.25 111 LEU A CA 1
ATOM 865 C C . LEU A 1 111 ? 11.527 7.648 4.398 1.00 82.25 111 LEU A C 1
ATOM 867 O O . LEU A 1 111 ? 11.270 8.110 5.507 1.00 82.25 111 LEU A O 1
ATOM 871 N N . ALA A 1 112 ? 10.675 6.838 3.760 1.00 83.50 112 ALA A N 1
ATOM 872 C CA . ALA A 1 112 ? 9.448 6.363 4.382 1.00 83.50 112 ALA A CA 1
ATOM 873 C C . ALA A 1 112 ? 9.771 5.506 5.620 1.00 83.50 112 ALA A C 1
ATOM 875 O O . ALA A 1 112 ? 10.533 4.544 5.548 1.00 83.50 112 ALA A O 1
ATOM 876 N N . ASN A 1 113 ? 9.185 5.859 6.767 1.00 88.44 113 ASN A N 1
ATOM 877 C CA . ASN A 1 113 ? 9.442 5.191 8.045 1.00 88.44 113 ASN A CA 1
ATOM 878 C C . ASN A 1 113 ? 8.644 3.878 8.152 1.00 88.44 113 ASN A C 1
ATOM 880 O O . ASN A 1 113 ? 7.721 3.776 8.956 1.00 88.44 113 ASN A O 1
ATOM 884 N N . TYR A 1 114 ? 8.921 2.886 7.304 1.00 93.12 114 TYR A N 1
ATOM 885 C CA . TYR A 1 114 ? 8.278 1.573 7.403 1.00 93.12 114 TYR A CA 1
ATOM 886 C C . TYR A 1 114 ? 8.993 0.699 8.437 1.00 93.12 114 TYR A C 1
ATOM 888 O O . TYR A 1 114 ? 10.140 0.307 8.252 1.00 93.12 114 TYR A O 1
ATOM 896 N N . VAL A 1 115 ? 8.290 0.351 9.514 1.00 95.06 115 VAL A N 1
ATOM 897 C CA . VAL A 1 115 ? 8.771 -0.583 10.547 1.00 95.06 115 VAL A CA 1
ATOM 898 C C . VAL A 1 115 ? 8.621 -2.031 10.081 1.00 95.06 115 VAL A C 1
ATOM 900 O O . VAL A 1 115 ? 9.452 -2.882 10.396 1.00 95.06 115 VAL A O 1
ATOM 903 N N . LEU A 1 116 ? 7.557 -2.322 9.329 1.00 95.50 116 LEU A N 1
ATOM 904 C CA . LEU A 1 116 ? 7.291 -3.644 8.771 1.00 95.50 116 LEU A CA 1
ATOM 905 C C . LEU A 1 116 ? 6.635 -3.508 7.402 1.00 95.50 116 LEU A C 1
ATOM 907 O O . LEU A 1 116 ? 5.667 -2.766 7.253 1.00 95.50 116 LEU A O 1
ATOM 911 N N . VAL A 1 117 ? 7.116 -4.292 6.441 1.00 96.94 117 VAL A N 1
ATOM 912 C CA . VAL A 1 117 ? 6.416 -4.579 5.189 1.00 96.94 117 VAL A CA 1
ATOM 913 C C . VAL A 1 117 ? 6.416 -6.093 5.014 1.00 96.94 117 VAL A C 1
ATOM 915 O O . VAL A 1 117 ? 7.478 -6.711 4.922 1.00 96.94 117 VAL A O 1
ATOM 918 N N . GLU A 1 118 ? 5.242 -6.716 5.010 1.00 96.69 118 GLU A N 1
ATOM 919 C CA . GLU A 1 118 ? 5.121 -8.169 4.875 1.00 96.69 118 GLU A CA 1
ATOM 920 C C . GLU A 1 118 ? 3.986 -8.579 3.943 1.00 96.69 118 GLU A C 1
ATOM 922 O O . GLU A 1 118 ? 2.905 -8.003 3.938 1.00 96.69 118 GLU A O 1
ATOM 927 N N . GLU A 1 119 ? 4.252 -9.595 3.138 1.00 95.88 119 GLU A N 1
ATOM 928 C CA . GLU A 1 119 ? 3.271 -10.265 2.296 1.00 95.88 119 GLU A CA 1
ATOM 929 C C . GLU A 1 119 ? 2.526 -11.317 3.106 1.00 95.88 119 GLU A C 1
ATOM 931 O O . 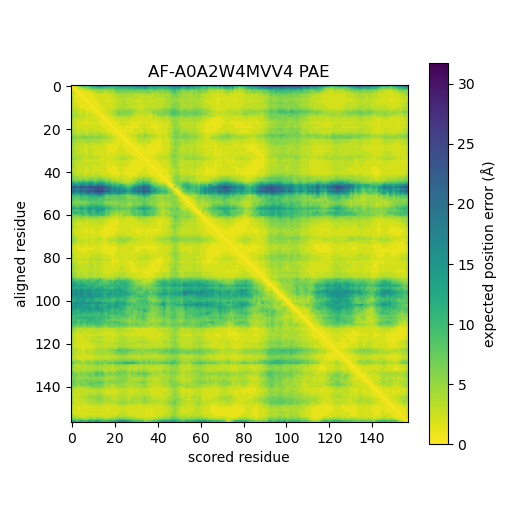GLU A 1 119 ? 3.117 -11.957 3.979 1.00 95.88 119 GLU A O 1
ATOM 936 N N . GLY A 1 120 ? 1.261 -11.558 2.790 1.00 95.38 120 GLY A N 1
ATOM 937 C CA . GLY A 1 120 ? 0.507 -12.617 3.442 1.00 95.38 120 GLY A CA 1
ATOM 938 C C . GLY A 1 120 ? -0.962 -12.646 3.065 1.00 95.38 120 GLY A C 1
ATOM 939 O O . GLY A 1 120 ? -1.409 -12.043 2.088 1.00 95.38 120 GLY A O 1
ATOM 940 N N . CYS A 1 121 ? -1.720 -13.386 3.863 1.00 95.56 121 CYS A N 1
ATOM 941 C CA . CYS A 1 121 ? -3.159 -13.530 3.717 1.00 95.56 121 CYS A CA 1
ATOM 942 C C . CYS A 1 121 ? -3.808 -13.809 5.074 1.00 95.56 121 CYS A C 1
ATOM 944 O O . CYS A 1 121 ? -3.124 -13.966 6.086 1.00 95.56 121 CYS A O 1
ATOM 946 N N . PHE A 1 122 ? -5.134 -13.866 5.089 1.00 94.81 122 PHE A N 1
ATOM 947 C CA . PHE A 1 122 ? -5.890 -14.286 6.259 1.00 94.81 122 PHE A CA 1
ATOM 948 C C . PHE A 1 122 ? -6.348 -15.739 6.115 1.00 94.81 122 PHE A C 1
ATOM 950 O O . PHE A 1 122 ? -6.879 -16.121 5.071 1.00 94.81 122 PHE A O 1
ATOM 957 N N . ASP A 1 123 ? -6.169 -16.514 7.181 1.00 93.31 123 ASP A N 1
ATOM 958 C CA . ASP A 1 123 ? -6.810 -17.811 7.401 1.00 93.31 123 ASP A CA 1
ATOM 959 C C . ASP A 1 123 ? -7.888 -17.625 8.479 1.00 93.31 123 ASP A C 1
ATOM 961 O O . ASP A 1 123 ? -7.589 -17.477 9.670 1.00 93.31 123 ASP A O 1
ATOM 965 N N . GLY A 1 124 ? -9.144 -17.491 8.044 1.00 88.94 124 GLY A N 1
ATOM 966 C CA . GLY A 1 124 ? -10.217 -16.954 8.885 1.00 88.94 124 GLY A CA 1
ATOM 967 C C . GLY A 1 124 ? -9.904 -15.519 9.325 1.00 88.94 124 GLY A C 1
ATOM 968 O O . GLY A 1 124 ? -9.656 -14.656 8.487 1.00 88.94 124 GLY A O 1
ATOM 969 N N . ASP A 1 125 ? -9.867 -15.281 10.637 1.00 88.62 125 ASP A N 1
ATOM 970 C CA . ASP A 1 125 ? -9.533 -13.973 11.227 1.00 88.62 125 ASP A CA 1
ATOM 971 C C . ASP A 1 125 ? -8.039 -13.828 11.562 1.00 88.62 125 ASP A C 1
ATOM 973 O O . ASP A 1 125 ? -7.590 -12.799 12.072 1.00 88.62 125 ASP A O 1
ATOM 977 N N . ARG A 1 126 ? -7.236 -14.865 11.297 1.00 93.06 126 ARG A N 1
ATOM 978 C CA . ARG A 1 126 ? -5.816 -14.885 11.640 1.00 93.06 126 ARG A CA 1
ATOM 979 C C . ARG A 1 126 ? -4.966 -14.450 10.455 1.00 93.06 126 ARG A C 1
ATOM 981 O O . ARG A 1 126 ? -5.006 -15.064 9.393 1.00 93.06 126 ARG A O 1
ATOM 988 N N . TRP A 1 127 ? -4.102 -13.465 10.679 1.00 95.06 127 TRP A N 1
ATOM 989 C CA . TRP A 1 127 ? -3.052 -13.121 9.726 1.00 95.06 127 TRP A CA 1
ATOM 990 C C . TRP A 1 127 ? -1.989 -14.226 9.634 1.00 95.06 127 TRP A C 1
ATOM 992 O O . TRP A 1 127 ? -1.419 -14.656 10.644 1.00 95.06 127 TRP A O 1
ATOM 1002 N N . VAL A 1 128 ? -1.700 -14.650 8.407 1.00 95.31 128 VAL A N 1
ATOM 1003 C CA . VAL A 1 128 ? -0.647 -15.601 8.051 1.00 95.31 128 VAL A CA 1
ATOM 1004 C C . VAL A 1 128 ? 0.366 -14.872 7.172 1.00 95.31 128 VAL A C 1
ATOM 1006 O O . VAL A 1 128 ? 0.159 -14.679 5.972 1.00 95.31 128 VAL A O 1
ATOM 1009 N N . GLY A 1 129 ? 1.465 -14.445 7.796 1.00 92.94 129 GLY A N 1
ATOM 1010 C CA . GLY A 1 129 ? 2.584 -13.812 7.104 1.00 92.94 129 GLY A CA 1
ATOM 1011 C C . GLY A 1 129 ? 3.383 -14.822 6.278 1.00 92.94 129 GLY A C 1
ATOM 1012 O O . GLY A 1 129 ? 3.627 -15.945 6.718 1.00 92.94 129 GLY A O 1
ATOM 1013 N N . GLY A 1 130 ? 3.797 -14.404 5.086 1.00 89.56 130 GLY A N 1
ATOM 1014 C CA . GLY A 1 130 ? 4.655 -15.154 4.175 1.00 89.56 130 GLY A CA 1
ATOM 1015 C C . GLY A 1 130 ? 6.072 -14.588 4.152 1.00 89.56 130 GLY A C 1
ATOM 1016 O O . GLY A 1 130 ? 6.952 -15.058 4.871 1.00 89.56 130 GLY A O 1
ATOM 1017 N N . ARG A 1 131 ? 6.308 -13.571 3.312 1.00 93.25 131 ARG A N 1
ATOM 1018 C CA . ARG A 1 131 ? 7.633 -12.958 3.118 1.00 93.25 131 ARG A CA 1
ATOM 1019 C C . ARG A 1 131 ? 7.681 -11.544 3.685 1.00 93.25 131 ARG A C 1
ATOM 1021 O O . ARG A 1 131 ? 6.811 -10.730 3.399 1.00 93.25 131 ARG A O 1
ATOM 1028 N N . ARG A 1 132 ? 8.749 -11.226 4.417 1.00 94.62 132 ARG A N 1
ATOM 1029 C CA . ARG A 1 132 ? 9.082 -9.845 4.787 1.00 94.62 132 ARG A CA 1
ATOM 1030 C C . ARG A 1 132 ? 9.875 -9.177 3.675 1.00 94.62 132 ARG A C 1
ATOM 1032 O O . ARG A 1 132 ? 10.797 -9.788 3.141 1.00 94.62 132 ARG A O 1
ATOM 1039 N N . ARG A 1 133 ? 9.527 -7.932 3.371 1.00 93.44 133 ARG A N 1
ATOM 1040 C CA . ARG A 1 133 ? 10.221 -7.078 2.407 1.00 93.44 133 ARG A CA 1
ATOM 1041 C C . ARG A 1 133 ? 11.109 -6.089 3.144 1.00 93.44 133 ARG A C 1
ATOM 1043 O O . ARG A 1 133 ? 10.724 -5.582 4.196 1.00 93.44 133 ARG A O 1
ATOM 1050 N N . ASN A 1 134 ? 12.292 -5.840 2.599 1.00 89.12 134 ASN A N 1
ATOM 1051 C CA . ASN A 1 134 ? 13.220 -4.838 3.109 1.00 89.12 134 ASN A CA 1
ATOM 1052 C C . ASN A 1 134 ? 14.155 -4.365 1.982 1.00 89.12 134 ASN A C 1
ATOM 1054 O O . ASN A 1 134 ? 14.170 -4.957 0.901 1.00 89.12 134 ASN A O 1
ATOM 1058 N N . GLY A 1 135 ? 14.947 -3.322 2.237 1.00 86.56 135 GLY A N 1
ATOM 1059 C CA . GLY A 1 135 ? 15.864 -2.749 1.252 1.00 86.56 135 GLY A CA 1
ATOM 1060 C C . GLY A 1 135 ? 15.109 -2.302 0.003 1.00 86.56 135 GLY A C 1
ATOM 1061 O O . GLY A 1 135 ? 14.080 -1.635 0.109 1.00 86.56 135 GLY A O 1
ATOM 1062 N N . ASP A 1 136 ? 15.577 -2.723 -1.170 1.00 83.06 136 ASP A N 1
ATOM 1063 C CA . ASP A 1 136 ? 15.017 -2.320 -2.467 1.00 83.06 136 ASP A CA 1
ATOM 1064 C C . ASP 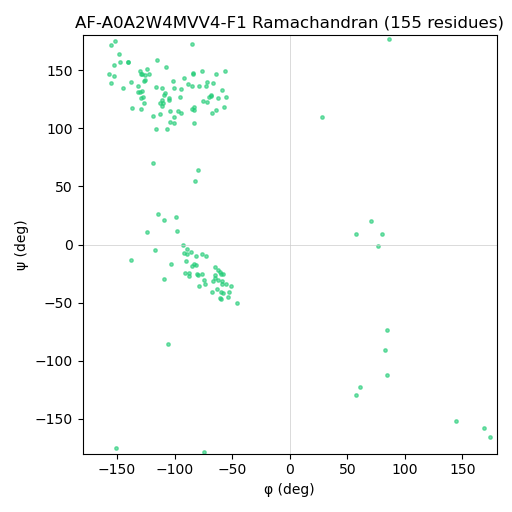A 1 136 ? 13.522 -2.659 -2.636 1.00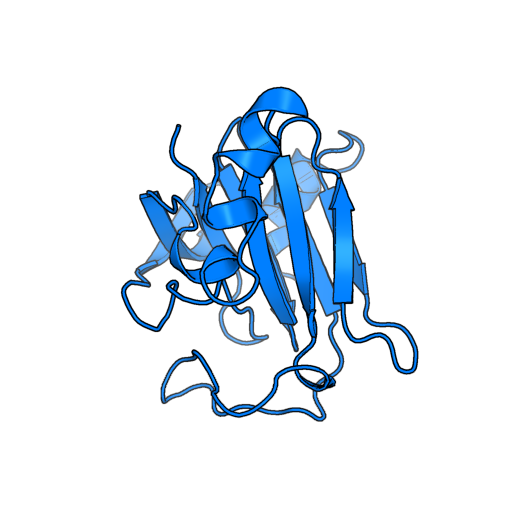 83.06 136 ASP A C 1
ATOM 1066 O O . ASP A 1 136 ? 12.826 -1.973 -3.381 1.00 83.06 136 ASP A O 1
ATOM 1070 N N . GLU A 1 137 ? 12.995 -3.666 -1.924 1.00 86.38 137 GLU A N 1
ATOM 1071 C CA . GLU A 1 137 ? 11.570 -4.038 -1.980 1.00 86.38 137 GLU A CA 1
ATOM 1072 C C . GLU A 1 137 ? 10.641 -3.076 -1.204 1.00 86.38 137 GLU A C 1
ATOM 1074 O O . GLU A 1 137 ? 9.416 -3.217 -1.291 1.00 86.38 137 GLU A O 1
ATOM 1079 N N . SER A 1 138 ? 11.196 -2.130 -0.436 1.00 87.06 138 SER A N 1
ATOM 1080 C CA . SER A 1 138 ? 10.449 -1.131 0.351 1.00 87.06 138 SER A CA 1
ATOM 1081 C C . SER A 1 138 ? 11.028 0.294 0.303 1.00 87.06 138 SER A C 1
ATOM 1083 O O . SER A 1 138 ? 10.326 1.228 0.687 1.00 87.06 138 SER A O 1
ATOM 1085 N N . ASP A 1 139 ? 12.259 0.480 -0.194 1.00 84.94 139 ASP A N 1
ATOM 1086 C CA . ASP A 1 139 ? 12.956 1.778 -0.323 1.00 84.94 139 ASP A CA 1
ATOM 1087 C C . ASP A 1 139 ? 12.266 2.730 -1.312 1.00 84.94 139 ASP A C 1
ATOM 1089 O O . ASP A 1 139 ? 12.470 3.931 -1.269 1.00 84.94 139 ASP A O 1
ATOM 1093 N N . HIS A 1 140 ? 11.421 2.241 -2.221 1.00 86.12 140 HIS A N 1
ATOM 1094 C CA . HIS A 1 140 ? 10.684 3.114 -3.155 1.00 86.12 140 HIS A CA 1
ATOM 1095 C C . HIS A 1 140 ? 9.181 3.101 -2.950 1.00 86.12 140 HIS A C 1
ATOM 1097 O O . HIS A 1 140 ? 8.404 3.395 -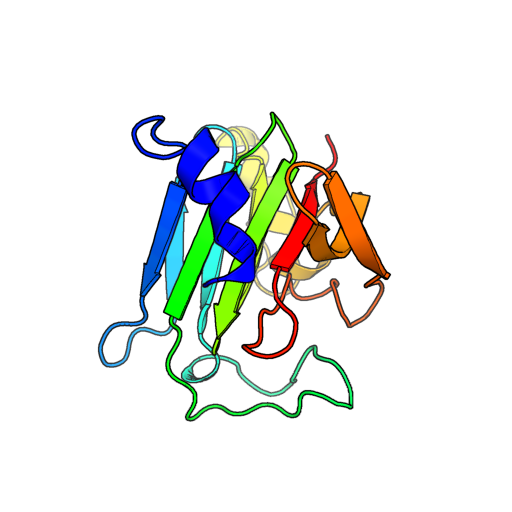3.864 1.00 86.12 140 HIS A O 1
ATOM 1103 N N . GLY A 1 141 ? 8.760 2.807 -1.728 1.00 88.44 141 GLY A N 1
ATOM 1104 C CA . GLY A 1 141 ? 7.370 2.531 -1.424 1.00 88.44 141 GLY A CA 1
ATOM 1105 C C . GLY A 1 141 ? 7.016 1.064 -1.641 1.00 88.44 141 GLY A C 1
ATOM 1106 O O . GLY A 1 141 ? 7.819 0.234 -2.060 1.00 88.44 141 GLY A O 1
ATOM 1107 N N . VAL A 1 142 ? 5.773 0.747 -1.311 1.00 92.31 142 VAL A N 1
ATOM 1108 C CA . VAL A 1 142 ? 5.271 -0.616 -1.205 1.00 92.31 142 VAL A CA 1
ATOM 1109 C C . VAL A 1 142 ? 4.498 -0.969 -2.468 1.00 92.31 142 VAL A C 1
ATOM 1111 O O . VAL A 1 142 ? 3.377 -0.504 -2.674 1.00 92.31 142 VAL A O 1
ATOM 1114 N N . TRP A 1 143 ? 5.099 -1.776 -3.337 1.00 92.50 143 TRP A N 1
ATOM 1115 C CA . TRP A 1 143 ? 4.464 -2.257 -4.566 1.00 92.50 143 TRP A CA 1
ATOM 1116 C C . TRP A 1 143 ? 3.442 -3.365 -4.283 1.00 92.50 143 TRP A C 1
ATOM 1118 O O . TRP A 1 143 ? 3.592 -4.142 -3.339 1.00 92.50 143 TRP A O 1
ATOM 1128 N N . VAL A 1 144 ? 2.398 -3.465 -5.102 1.00 92.25 144 VAL A N 1
ATOM 1129 C CA . VAL A 1 144 ? 1.422 -4.560 -5.024 1.00 92.25 144 VAL A CA 1
ATOM 1130 C C . VAL A 1 144 ? 1.354 -5.312 -6.347 1.00 92.25 144 VAL A C 1
ATOM 1132 O O . VAL A 1 144 ? 1.506 -4.714 -7.414 1.00 92.25 144 VAL A O 1
ATOM 1135 N N . ALA A 1 145 ? 1.112 -6.618 -6.274 1.00 91.06 145 ALA A N 1
ATOM 1136 C CA . ALA A 1 145 ? 0.878 -7.452 -7.446 1.00 91.06 145 ALA A CA 1
ATOM 1137 C C . ALA A 1 145 ? -0.227 -8.492 -7.171 1.00 91.06 145 ALA A C 1
ATOM 1139 O O . ALA A 1 145 ? -0.484 -8.818 -6.002 1.00 91.06 145 ALA A O 1
ATOM 1140 N N . PRO A 1 146 ? -0.893 -9.003 -8.226 1.00 89.25 146 PRO A N 1
ATOM 1141 C CA . PRO A 1 146 ? -2.061 -9.873 -8.093 1.00 89.25 146 PRO A CA 1
ATOM 1142 C C . PRO A 1 146 ? -1.827 -11.168 -7.302 1.00 89.25 146 PRO A C 1
ATOM 1144 O O . PRO A 1 146 ? -2.756 -11.669 -6.669 1.00 89.25 146 PRO A O 1
ATOM 1147 N N . ASP A 1 147 ? -0.618 -11.718 -7.360 1.00 90.56 147 ASP A N 1
ATOM 1148 C CA . ASP A 1 147 ? -0.235 -13.037 -6.848 1.00 90.56 147 ASP A CA 1
ATOM 1149 C C . ASP A 1 147 ? 0.228 -13.033 -5.382 1.00 90.56 147 ASP A C 1
ATOM 1151 O O . ASP A 1 147 ? 0.352 -14.089 -4.768 1.00 90.56 147 ASP A O 1
ATOM 1155 N N . ILE A 1 148 ? 0.399 -11.852 -4.784 1.00 91.62 148 ILE A N 1
ATOM 1156 C CA . ILE A 1 148 ? 0.875 -11.691 -3.399 1.00 91.62 148 ILE A CA 1
ATOM 1157 C C . ILE A 1 148 ? -0.239 -11.892 -2.360 1.00 91.62 148 ILE A C 1
ATOM 1159 O O . ILE A 1 148 ? 0.023 -12.227 -1.206 1.00 91.62 148 ILE A O 1
ATOM 1163 N N . GLY A 1 149 ? -1.496 -11.664 -2.746 1.00 93.44 149 GLY A N 1
ATOM 1164 C CA . GLY A 1 149 ? -2.621 -11.609 -1.813 1.00 93.44 149 GLY A CA 1
ATOM 1165 C C . GLY A 1 149 ? -2.737 -10.233 -1.156 1.00 93.44 149 GLY A C 1
ATOM 1166 O O . GLY A 1 149 ? -3.431 -9.364 -1.691 1.00 93.44 149 GLY A O 1
ATOM 1167 N N . LEU A 1 150 ? -2.085 -10.040 -0.007 1.00 96.62 150 LEU A N 1
ATOM 1168 C CA . LEU A 1 150 ? -2.049 -8.781 0.743 1.00 96.62 150 LEU A CA 1
ATOM 1169 C C . LEU A 1 150 ? -0.616 -8.379 1.081 1.00 96.62 150 LEU A C 1
ATOM 1171 O O . LEU A 1 150 ? 0.223 -9.219 1.397 1.00 96.62 150 LEU A O 1
ATOM 1175 N N . VAL A 1 151 ? -0.375 -7.072 1.102 1.00 97.06 151 VAL A N 1
ATOM 1176 C CA . VAL A 1 151 ? 0.814 -6.478 1.708 1.00 97.06 151 VAL A CA 1
ATOM 1177 C C . VAL A 1 151 ? 0.386 -5.709 2.947 1.00 97.06 151 VAL A C 1
ATOM 1179 O O . VAL A 1 151 ? -0.408 -4.773 2.854 1.00 97.06 151 VAL A O 1
ATOM 1182 N N . ARG A 1 152 ? 0.903 -6.107 4.104 1.00 97.81 152 ARG A N 1
ATOM 1183 C CA . ARG A 1 152 ? 0.730 -5.427 5.383 1.00 97.81 152 ARG A CA 1
ATOM 1184 C C . ARG A 1 152 ? 1.900 -4.481 5.618 1.00 97.81 152 ARG A C 1
ATOM 1186 O O . ARG A 1 152 ? 3.057 -4.862 5.443 1.00 97.81 152 ARG A O 1
ATOM 1193 N N . VAL A 1 153 ? 1.592 -3.261 6.036 1.00 97.69 153 VAL A N 1
ATOM 1194 C CA . VAL A 1 153 ? 2.553 -2.191 6.296 1.00 97.69 153 VAL A CA 1
ATOM 1195 C C . VAL A 1 153 ? 2.321 -1.642 7.697 1.00 97.69 153 VAL A C 1
ATOM 1197 O O . VAL A 1 153 ? 1.205 -1.245 8.030 1.00 97.69 153 VAL A O 1
ATOM 1200 N N . ILE A 1 154 ? 3.380 -1.591 8.504 1.00 97.06 154 ILE A N 1
ATOM 1201 C CA . ILE A 1 154 ? 3.401 -0.857 9.772 1.00 97.06 154 ILE A CA 1
ATOM 1202 C C . ILE A 1 154 ? 4.323 0.340 9.598 1.00 97.06 154 ILE A C 1
ATOM 1204 O O . ILE A 1 154 ? 5.503 0.178 9.284 1.00 97.06 154 ILE A O 1
ATOM 1208 N N . VAL A 1 155 ? 3.782 1.535 9.807 1.00 94.88 155 VAL A N 1
ATOM 1209 C CA . VAL A 1 155 ? 4.543 2.788 9.766 1.00 94.88 155 VAL A CA 1
ATOM 1210 C C . VAL A 1 155 ? 5.047 3.118 11.174 1.00 94.88 155 VAL A C 1
ATOM 1212 O O . VAL A 1 155 ? 4.373 2.840 12.165 1.00 94.88 155 VAL A O 1
ATOM 1215 N N . GLY A 1 156 ? 6.248 3.675 11.272 1.00 89.88 156 GLY A N 1
ATOM 1216 C CA . GLY A 1 156 ? 6.823 4.166 12.517 1.00 89.88 156 GLY A CA 1
ATOM 1217 C C . GLY A 1 156 ? 6.201 5.483 12.979 1.00 89.88 156 GLY A C 1
ATOM 1218 O O . GLY A 1 156 ? 5.262 6.001 12.366 1.00 89.88 156 GLY A O 1
ATOM 1219 N N . GLU A 1 157 ? 6.712 5.983 14.102 1.00 79.25 157 GLU A N 1
ATOM 1220 C CA . GLU A 1 157 ? 6.325 7.279 14.689 1.00 79.25 157 GLU A CA 1
ATOM 1221 C C . GLU A 1 157 ? 6.843 8.467 13.876 1.00 79.25 157 GLU A C 1
ATOM 1223 O O . GLU A 1 157 ? 7.915 8.332 13.234 1.00 79.25 157 GLU A O 1
#

Radius of gyration: 14.92 Å; Cα contacts (8 Å, 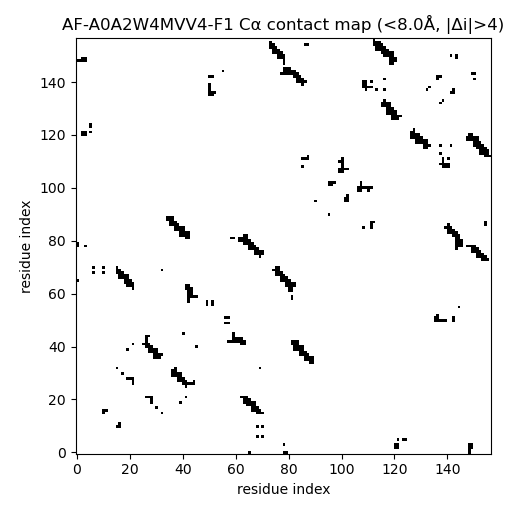|Δi|>4): 332; chains: 1; bounding box: 34×42×34 Å

Solvent-accessible surface area (backbone atoms only — not comparable to full-atom values): 8718 Å² total; per-residue (Å²): 110,79,52,46,46,60,57,46,73,74,37,64,91,70,79,40,62,45,82,40,70,54,54,91,91,47,40,63,47,82,42,87,66,77,69,28,36,34,39,37,40,22,34,62,56,61,73,95,71,68,58,52,51,93,89,51,70,82,51,51,82,42,70,26,37,36,38,42,33,52,83,50,99,50,33,35,39,36,35,28,27,22,32,28,36,38,63,46,72,66,70,60,79,83,50,36,81,77,28,59,53,68,67,32,83,83,41,26,34,52,62,45,54,64,74,40,39,35,30,23,39,54,63,73,91,42,80,44,77,72,51,77,51,59,64,62,41,41,38,67,15,46,65,43,44,77,88,55,43,30,40,40,35,31,49,56,135

Secondary structure (DSSP, 8-state):
-GGGHHHHHHHTTTT-EEEEEPPTT--EEEEE-SSEEEEEEEGGG--S---S-TTS---SSS--EEEEEE-SSSEEEEEEESEEEEEEE---HHHHTT-HHHH-TTTTTTT--EEEEEEEEEETTEEEEEEE--GGGTBTBEEE-TTS-EEEEEE--

Sequence (157 aa):
MAAALPLVLAHQGSGSMWAVVQEEHQGMQYLDLGDYEALAVFASAEQGFAFRDFRHPPDRSERGRGMLIRAGEREFYACGAGFRLGIRRKQAPRDIIASPQLSEQFLAPRLANYVLVEEGCFDGDRWVGGRRRNGDESDHGVWVAPDIGLVRVIVGE

pLDDT: mean 88.7, std 9.13, range [57.53, 97.88]

Foldseek 3Di:
DVLCVLVCVVCPPVPQKDWKFADVVRQWDWDDRDQKIKIKGFLLNDPDDDLDDPPDPRDNVKGWTWMKGDPDPQKIKIATAGIFMQMAGDDDPVCQVVDCLRPPPVQVQQPFQWPWKFFFGDDNNDTDTDDTDDDSCRRRGHDHHHPRSMIMTGGDD

Mean predicted aligned error: 4.79 Å